Protein AF-A0A972B541-F1 (afdb_monomer_lite)

Sequence (109 aa):
MLKAYDLSFVPSFVCGFPWNDIDKLKSEIEFCEQAKADYISVNMGVRVYPHTRFTEKIFPELKEHRERFRGVLDNNESLLKPLYYIKDEDFLGQVCDLPKSHNVKVIGL

Radius of gyration: 16.08 Å; chains: 1; bounding box: 40×22×38 Å

Foldseek 3Di:
DCVVVVHAAEAEAEAFQLPDDLVVVVVVVVVCVVVVHQAYHYEFWAWAAPPDPSCVVCVVCCVVPVVQKDWDSPPCPNSPGTITGGNHVVVVVSLVPPDPPPRYDYDYD

Secondary structure (DSSP, 8-state):
-GGGGT-----EEEE--TT--HHHHHHHHHHHHHTT-S-EEEEESEEP-TT-HHHHHHGGGGGT-GGGEEE--TT-TT--S-EEE-S-HHHHHHHHTS---TTEEEE--

pLDDT: mean 89.32, std 6.03, range [60.31, 94.69]

Structure (mmCIF, N/CA/C/O backbone):
data_AF-A0A972B541-F1
#
_entry.id   AF-A0A972B541-F1
#
loop_
_atom_site.group_PDB
_atom_site.id
_atom_site.type_symbol
_atom_site.label_atom_id
_atom_site.label_alt_id
_atom_site.label_comp_id
_atom_site.label_asym_id
_atom_site.label_entity_id
_atom_site.label_seq_id
_atom_site.pdbx_PDB_ins_code
_atom_site.Cartn_x
_atom_site.Cartn_y
_atom_site.Cartn_z
_atom_site.occupancy
_atom_site.B_iso_or_equiv
_atom_site.auth_seq_id
_atom_site.auth_comp_id
_atom_site.auth_asym_id
_atom_site.auth_atom_id
_atom_site.pdbx_PDB_model_num
ATOM 1 N N . MET A 1 1 ? -22.635 0.522 15.032 1.00 60.31 1 MET A N 1
ATOM 2 C CA . MET A 1 1 ? -23.768 -0.016 14.245 1.00 60.31 1 MET A CA 1
ATOM 3 C C . MET A 1 1 ? -23.542 -1.482 13.874 1.00 60.31 1 MET A C 1
ATOM 5 O O . MET A 1 1 ? -24.383 -2.279 14.241 1.00 60.31 1 MET A O 1
ATOM 9 N N . LEU A 1 2 ? -22.405 -1.874 13.277 1.00 72.56 2 LEU A N 1
ATOM 10 C CA . LEU A 1 2 ? -22.104 -3.283 12.932 1.00 72.56 2 LEU A CA 1
ATOM 11 C C . LEU A 1 2 ? -22.058 -4.241 14.140 1.00 72.56 2 LEU A C 1
ATOM 13 O O . LEU A 1 2 ? -22.628 -5.323 14.080 1.00 72.56 2 LEU A O 1
ATOM 17 N N . LYS A 1 3 ? -21.505 -3.797 15.278 1.00 71.06 3 LYS A N 1
ATOM 18 C CA . LYS A 1 3 ? -21.478 -4.595 16.521 1.00 71.06 3 LYS A CA 1
ATOM 19 C C . LYS A 1 3 ? -22.857 -4.931 17.095 1.00 71.06 3 LYS A C 1
ATOM 21 O O . LYS A 1 3 ? -22.979 -5.897 17.831 1.00 71.06 3 LYS A O 1
ATOM 26 N N . ALA A 1 4 ? -23.894 -4.161 16.757 1.00 82.50 4 ALA A N 1
ATOM 27 C CA . ALA A 1 4 ? -25.261 -4.484 17.170 1.00 82.50 4 ALA A CA 1
ATOM 28 C C . ALA A 1 4 ? -25.829 -5.704 16.419 1.00 82.50 4 ALA A C 1
ATOM 30 O O . ALA A 1 4 ? -26.841 -6.253 16.838 1.00 82.50 4 ALA A O 1
ATOM 31 N N . TYR A 1 5 ? -25.173 -6.118 15.330 1.00 87.94 5 TYR A N 1
ATOM 32 C CA . TYR A 1 5 ? -25.546 -7.255 14.493 1.00 87.94 5 TYR A CA 1
ATOM 33 C C . TYR A 1 5 ? -24.566 -8.430 14.613 1.00 87.94 5 TYR A C 1
ATOM 35 O O . TYR A 1 5 ? -24.632 -9.336 13.792 1.00 87.94 5 TYR A O 1
ATOM 43 N N . ASP A 1 6 ? -23.652 -8.405 15.592 1.00 87.69 6 ASP A N 1
ATOM 44 C CA . ASP A 1 6 ? -22.598 -9.422 15.756 1.00 87.69 6 ASP A CA 1
ATOM 45 C C . ASP A 1 6 ? -21.740 -9.627 14.488 1.00 87.69 6 ASP A C 1
ATOM 47 O O . ASP A 1 6 ? -21.325 -10.728 14.137 1.00 87.69 6 ASP A O 1
ATOM 51 N N . LEU A 1 7 ? -21.494 -8.535 13.754 1.00 88.44 7 LEU A N 1
ATOM 52 C CA . LEU A 1 7 ? -20.650 -8.533 12.562 1.00 88.44 7 LEU A CA 1
ATOM 53 C C . LEU A 1 7 ? -19.294 -7.901 12.861 1.00 88.44 7 LEU A C 1
ATOM 55 O O . LEU A 1 7 ? -19.221 -6.817 13.452 1.00 88.44 7 LEU A O 1
ATOM 59 N N . SER A 1 8 ? -18.229 -8.547 12.382 1.00 90.00 8 SER A N 1
ATOM 60 C CA . SER A 1 8 ? -16.869 -8.014 12.458 1.00 90.00 8 SER A CA 1
ATOM 61 C C . SER A 1 8 ? -16.696 -6.788 11.564 1.00 90.00 8 SER A C 1
ATOM 63 O O . SER A 1 8 ? -17.159 -6.756 10.421 1.00 90.00 8 SER A O 1
ATOM 65 N N . PHE A 1 9 ? -15.975 -5.789 12.068 1.00 89.69 9 PHE A N 1
ATOM 66 C CA . PHE A 1 9 ? -15.581 -4.605 11.316 1.00 89.69 9 PHE A CA 1
ATOM 67 C C . PHE A 1 9 ? -14.063 -4.575 11.140 1.00 89.69 9 PHE A C 1
ATOM 69 O O . PHE A 1 9 ? -13.319 -4.399 12.107 1.00 89.69 9 PHE A O 1
ATOM 76 N N . VAL A 1 10 ? -13.627 -4.745 9.888 1.00 92.38 10 VAL A N 1
ATOM 77 C CA . VAL A 1 10 ? -12.214 -4.852 9.513 1.00 92.38 10 VAL A CA 1
ATOM 78 C C . VAL A 1 10 ? -11.868 -3.856 8.401 1.00 92.38 10 VAL A C 1
ATOM 80 O O . VAL A 1 10 ? -11.976 -4.188 7.218 1.00 92.38 10 VAL A O 1
ATOM 83 N N . PRO A 1 11 ? -11.495 -2.612 8.737 1.00 93.56 11 PRO A N 1
ATOM 84 C CA . PRO A 1 11 ? -10.947 -1.670 7.770 1.00 93.56 11 PRO A CA 1
ATOM 85 C C . PRO A 1 11 ? -9.599 -2.150 7.212 1.00 93.56 11 PRO A C 1
ATOM 87 O O . PRO A 1 11 ? -8.753 -2.696 7.925 1.00 93.56 11 PRO A O 1
ATOM 90 N N . SER A 1 12 ? -9.399 -1.913 5.915 1.00 93.88 12 SER A N 1
ATOM 91 C CA . SER A 1 12 ? -8.172 -2.252 5.197 1.00 93.88 12 SER A CA 1
ATOM 92 C C . SER A 1 12 ? -7.689 -1.055 4.391 1.00 93.88 12 SER A C 1
ATOM 94 O O . SER A 1 12 ? -8.376 -0.584 3.485 1.00 93.88 12 SER A O 1
ATOM 96 N N . PHE A 1 13 ? -6.481 -0.603 4.696 1.00 93.75 13 PHE A N 1
ATOM 97 C CA . PHE A 1 13 ? -5.791 0.478 4.014 1.00 93.75 13 PHE A CA 1
ATOM 98 C C . PHE A 1 13 ? -4.773 -0.098 3.035 1.00 93.75 13 PHE A C 1
ATOM 100 O O . PHE A 1 13 ? -4.115 -1.101 3.319 1.00 93.75 13 PHE A O 1
ATOM 107 N N . VAL A 1 14 ? -4.653 0.533 1.870 1.00 92.00 14 VAL A N 1
ATOM 108 C CA . VAL A 1 14 ? -3.597 0.255 0.892 1.00 92.00 14 VAL A CA 1
ATOM 109 C C . VAL A 1 14 ? -2.784 1.530 0.740 1.00 92.00 14 VAL A C 1
ATOM 111 O O . VAL A 1 14 ? -3.325 2.586 0.403 1.00 92.00 14 VAL A O 1
ATOM 114 N N . CYS A 1 15 ? -1.493 1.429 1.021 1.00 90.88 15 CYS A N 1
ATOM 115 C CA . CYS A 1 15 ? -0.586 2.554 1.168 1.00 90.8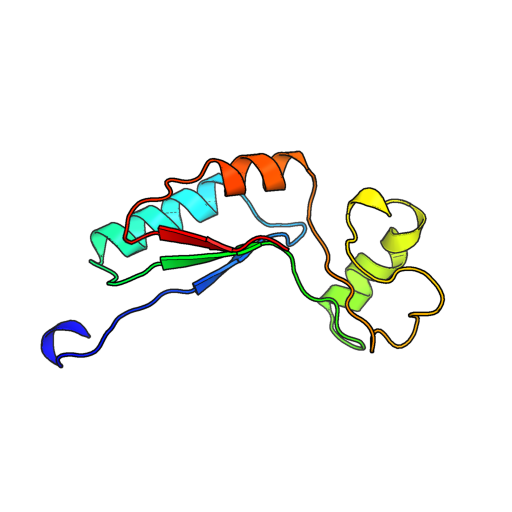8 15 CYS A CA 1
ATOM 116 C C . CYS A 1 15 ? 0.621 2.393 0.240 1.00 90.88 15 CYS A C 1
ATOM 118 O O . CYS A 1 15 ? 1.033 1.285 -0.095 1.00 90.88 15 CYS A O 1
ATOM 120 N N . GLY A 1 16 ? 1.211 3.516 -0.156 1.00 86.19 16 GLY A N 1
ATOM 121 C CA . GLY A 1 16 ? 2.345 3.565 -1.077 1.00 86.19 16 GLY A CA 1
ATOM 122 C C . GLY A 1 16 ? 2.034 4.280 -2.389 1.00 86.19 16 GLY A C 1
ATOM 123 O O . GLY A 1 16 ? 2.905 4.349 -3.243 1.00 86.19 16 GLY A O 1
ATOM 124 N N . PHE A 1 17 ? 0.835 4.845 -2.557 1.00 89.50 17 PHE A N 1
ATOM 125 C CA . PHE A 1 17 ? 0.529 5.768 -3.646 1.00 89.50 17 PHE A CA 1
ATOM 126 C C . PHE A 1 17 ? 1.358 7.063 -3.528 1.00 89.50 17 PHE A C 1
ATOM 128 O O . PHE A 1 17 ? 1.641 7.500 -2.410 1.00 89.50 17 PHE A O 1
ATOM 135 N N . PRO A 1 18 ? 1.664 7.745 -4.652 1.00 87.62 18 PRO A N 1
ATOM 136 C CA . PRO A 1 18 ? 2.401 9.013 -4.662 1.00 87.62 18 PRO A CA 1
ATOM 137 C C . PRO A 1 18 ? 1.828 10.078 -3.716 1.00 87.62 18 PRO A C 1
ATOM 139 O O . PRO A 1 18 ? 2.564 10.840 -3.100 1.00 87.62 18 PRO A O 1
ATOM 142 N N . TRP A 1 19 ? 0.501 10.112 -3.583 1.00 87.88 19 TRP A N 1
ATOM 143 C CA . TRP A 1 19 ? -0.237 11.085 -2.776 1.00 87.88 19 TRP A CA 1
ATOM 144 C C . TRP A 1 19 ? -0.576 10.592 -1.365 1.00 87.88 19 TRP A C 1
ATOM 146 O O . TRP A 1 19 ? -1.342 11.256 -0.667 1.00 87.88 19 TRP A O 1
ATOM 156 N N . ASN A 1 20 ? -0.087 9.422 -0.940 1.00 91.62 20 ASN A N 1
ATOM 157 C CA . ASN A 1 20 ? -0.304 9.009 0.440 1.00 91.62 20 ASN A CA 1
ATOM 158 C C . ASN A 1 20 ? 0.451 9.925 1.406 1.00 91.62 20 ASN A C 1
ATOM 160 O O . ASN A 1 20 ? 1.594 10.323 1.165 1.00 91.62 20 ASN A O 1
ATOM 164 N N . ASP A 1 21 ? -0.221 10.210 2.512 1.00 93.31 21 ASP A N 1
ATOM 165 C CA . ASP A 1 21 ? 0.237 11.038 3.614 1.00 93.31 21 ASP A CA 1
ATOM 166 C C . ASP A 1 21 ? 0.151 10.197 4.890 1.00 93.31 21 ASP A C 1
ATOM 168 O O . ASP A 1 21 ? -0.878 9.563 5.158 1.00 93.31 21 ASP A O 1
ATOM 172 N N . ILE A 1 22 ? 1.252 10.151 5.638 1.00 93.56 22 ILE A N 1
ATOM 173 C CA . ILE A 1 22 ? 1.344 9.372 6.866 1.00 93.56 22 ILE A CA 1
ATOM 174 C C . ILE A 1 22 ? 0.418 9.915 7.953 1.00 93.56 22 ILE A C 1
ATOM 176 O O . ILE A 1 22 ? -0.171 9.133 8.696 1.00 93.56 22 ILE A O 1
ATOM 180 N N . ASP A 1 23 ? 0.253 11.233 8.049 1.00 94.38 23 ASP A N 1
ATOM 181 C CA . ASP A 1 23 ? -0.521 11.845 9.127 1.00 94.38 23 ASP A CA 1
ATOM 182 C C . ASP A 1 23 ? -2.007 11.592 8.902 1.00 94.38 23 ASP A C 1
ATOM 184 O O . ASP A 1 23 ? -2.746 11.261 9.834 1.00 94.38 23 ASP A O 1
ATOM 188 N N . LYS A 1 24 ? -2.421 11.592 7.630 1.00 94.44 24 LYS A N 1
ATOM 189 C CA . LYS A 1 24 ? -3.752 11.130 7.247 1.00 94.44 24 LYS A CA 1
ATOM 190 C C . LYS A 1 24 ? -3.965 9.663 7.622 1.00 94.44 24 LYS A C 1
ATOM 192 O O . LYS A 1 24 ? -4.968 9.361 8.262 1.00 94.44 24 LYS A O 1
ATOM 197 N N . LEU A 1 25 ? -3.028 8.770 7.294 1.00 94.00 25 LEU A N 1
ATOM 198 C CA . LEU A 1 25 ? -3.133 7.351 7.655 1.00 94.00 25 LEU A CA 1
ATOM 199 C C . LEU A 1 25 ? -3.230 7.148 9.177 1.00 94.00 25 LEU A C 1
ATOM 201 O O . LEU A 1 25 ? -4.071 6.380 9.635 1.00 94.00 25 LEU A O 1
ATOM 205 N N . LYS A 1 26 ? -2.424 7.866 9.969 1.00 93.81 26 LYS A N 1
ATOM 206 C CA . LYS A 1 26 ? -2.501 7.833 11.440 1.00 93.81 26 LYS A CA 1
ATOM 207 C C . LYS A 1 26 ? -3.880 8.261 11.940 1.00 93.81 26 LYS A C 1
ATOM 209 O O . LYS A 1 26 ? -4.458 7.562 12.765 1.00 93.81 26 LYS A O 1
ATOM 214 N N . SER A 1 27 ? -4.431 9.353 11.401 1.00 94.69 27 SER A N 1
ATOM 215 C CA . SER A 1 27 ? -5.775 9.819 11.776 1.00 94.69 27 SER A CA 1
ATOM 216 C C . SER A 1 27 ? -6.880 8.823 11.396 1.00 94.69 27 SER A C 1
ATOM 218 O O . SER A 1 27 ? -7.839 8.639 12.144 1.00 94.69 27 SER A O 1
ATOM 220 N N . GLU A 1 28 ? -6.737 8.128 10.262 1.00 94.12 28 GLU A N 1
ATOM 221 C CA . GLU A 1 28 ? -7.677 7.093 9.825 1.00 94.12 28 GLU A CA 1
ATOM 222 C C . GLU A 1 28 ? -7.600 5.846 10.722 1.00 94.12 28 GLU A C 1
ATOM 224 O O . GLU A 1 28 ? -8.638 5.269 11.059 1.00 94.12 28 GLU A O 1
ATOM 229 N N . ILE A 1 29 ? -6.397 5.457 11.158 1.00 93.56 29 ILE A N 1
ATOM 230 C CA . ILE A 1 29 ? -6.192 4.377 12.136 1.00 93.56 29 ILE A CA 1
ATOM 231 C C . ILE A 1 29 ? -6.830 4.749 13.475 1.00 93.56 29 ILE A C 1
ATOM 233 O O . ILE A 1 29 ? -7.619 3.964 13.999 1.00 93.56 29 ILE A O 1
ATOM 237 N N . GLU A 1 30 ? -6.561 5.951 13.990 1.00 93.38 30 GLU A N 1
ATOM 238 C CA . GLU A 1 30 ? -7.134 6.428 15.253 1.00 93.38 30 GLU A CA 1
ATOM 239 C C . GLU A 1 30 ? -8.670 6.419 15.204 1.00 93.38 30 GLU A C 1
ATOM 241 O O . GLU A 1 30 ? -9.331 5.918 16.116 1.00 93.38 30 GLU A O 1
ATOM 246 N N . PHE A 1 31 ? -9.256 6.889 14.099 1.00 93.19 31 PHE A N 1
ATOM 247 C CA . PHE A 1 31 ? -10.699 6.818 13.882 1.00 93.19 31 PHE A CA 1
ATOM 248 C C . PHE A 1 31 ? -11.223 5.373 13.935 1.00 93.19 31 PHE A C 1
ATOM 250 O O . PHE A 1 31 ? -12.255 5.103 14.556 1.00 93.19 31 PHE A O 1
ATOM 257 N N . CYS A 1 32 ? -10.517 4.426 13.313 1.00 92.88 32 CYS A N 1
ATOM 258 C CA . CYS A 1 32 ? -10.900 3.013 13.326 1.00 92.88 32 CYS A CA 1
ATOM 259 C C . CYS A 1 32 ? -10.809 2.397 14.731 1.00 92.88 32 CYS A C 1
ATOM 261 O O . CYS A 1 32 ? -11.685 1.618 15.119 1.00 92.88 32 CYS A O 1
ATOM 263 N N . GLU A 1 33 ? -9.795 2.768 15.513 1.00 90.62 33 GLU A N 1
ATOM 264 C CA . GLU A 1 33 ? -9.655 2.352 16.911 1.00 90.62 33 GLU A CA 1
ATOM 265 C C . GLU A 1 33 ? -10.797 2.906 17.776 1.00 90.62 33 GLU A C 1
ATOM 267 O O . GLU A 1 33 ? -11.433 2.152 18.518 1.00 90.62 33 GLU A O 1
ATOM 272 N N . GLN A 1 34 ? -11.142 4.190 17.621 1.00 90.81 34 GLN A N 1
ATOM 273 C CA . GLN A 1 34 ? -12.285 4.817 18.300 1.00 90.81 34 GLN A CA 1
ATOM 274 C C . GLN A 1 34 ? -13.619 4.161 17.907 1.00 90.81 34 GLN A C 1
ATOM 276 O O . GLN A 1 34 ? -14.494 3.949 18.752 1.00 90.81 34 GLN A O 1
ATOM 281 N N . ALA A 1 35 ? -13.758 3.764 16.638 1.00 89.94 35 ALA A N 1
ATOM 282 C CA . ALA A 1 35 ? -14.897 2.999 16.134 1.00 89.94 35 ALA A CA 1
ATOM 283 C C . ALA A 1 35 ? -14.927 1.540 16.632 1.00 89.94 35 ALA A C 1
ATOM 285 O O . ALA A 1 35 ? -15.881 0.809 16.342 1.00 89.94 35 ALA A O 1
ATOM 286 N N . LYS A 1 36 ? -13.921 1.122 17.412 1.00 89.56 36 LYS A N 1
ATOM 287 C CA . LYS A 1 36 ? -13.739 -0.235 17.934 1.00 89.56 36 LYS A CA 1
ATOM 288 C C . LYS A 1 36 ? -13.671 -1.276 16.818 1.00 89.56 36 LYS A C 1
ATOM 290 O O . LYS A 1 36 ? -14.303 -2.326 16.949 1.00 89.56 36 LYS A O 1
ATOM 295 N N . ALA A 1 37 ? -12.947 -0.978 15.737 1.00 91.56 37 ALA A N 1
ATOM 296 C CA . ALA A 1 37 ? -12.593 -1.974 14.731 1.00 91.56 37 ALA A CA 1
ATOM 297 C C . ALA A 1 37 ? -11.970 -3.202 15.403 1.00 91.56 37 ALA A C 1
ATOM 299 O O . ALA A 1 37 ? -11.183 -3.076 16.343 1.00 91.56 37 ALA A O 1
ATOM 300 N N . ASP A 1 38 ? -12.351 -4.387 14.938 1.00 91.31 38 ASP A N 1
ATOM 301 C CA . ASP A 1 38 ? -11.844 -5.638 15.507 1.00 91.31 38 ASP A CA 1
ATOM 302 C C . ASP A 1 38 ? -10.417 -5.907 15.020 1.00 91.31 38 ASP A C 1
ATOM 304 O O . ASP A 1 38 ? -9.611 -6.517 15.717 1.00 91.31 38 ASP A O 1
ATOM 308 N N . TYR A 1 39 ? -10.100 -5.413 13.822 1.00 92.12 39 TYR A N 1
ATOM 309 C CA . TYR A 1 39 ? -8.788 -5.515 13.211 1.00 92.12 39 TYR A CA 1
ATOM 310 C C . TYR A 1 39 ? -8.618 -4.448 12.122 1.00 92.12 39 TYR A C 1
ATOM 312 O O . TYR A 1 39 ? -9.561 -4.137 11.405 1.00 92.12 39 TYR A O 1
ATOM 320 N N . ILE A 1 40 ? -7.417 -3.901 11.981 1.00 94.31 40 ILE A N 1
ATOM 321 C CA . ILE A 1 40 ? -7.043 -2.860 11.028 1.00 94.31 40 ILE A CA 1
ATOM 322 C C . ILE A 1 40 ? -5.870 -3.403 10.212 1.00 94.31 40 ILE A C 1
ATOM 324 O O . ILE A 1 40 ? -4.794 -3.695 10.746 1.00 94.31 40 ILE A O 1
ATOM 328 N N . SER A 1 41 ? -6.083 -3.552 8.907 1.00 94.06 41 SER A N 1
ATOM 329 C CA . SER A 1 41 ? -5.046 -3.980 7.970 1.00 94.06 41 SER A CA 1
ATOM 330 C C . SER A 1 41 ? -4.431 -2.767 7.283 1.00 94.06 41 SER A C 1
ATOM 332 O O . SER A 1 41 ? -5.150 -1.930 6.743 1.00 94.06 41 SER A O 1
ATOM 334 N N . VAL A 1 42 ? -3.103 -2.681 7.277 1.00 93.56 42 VAL A N 1
ATOM 335 C CA . VAL A 1 42 ? -2.350 -1.689 6.502 1.00 93.56 42 VAL A CA 1
ATOM 336 C C . VAL A 1 42 ? -1.465 -2.445 5.521 1.00 93.56 42 VAL A C 1
ATOM 338 O O . VAL A 1 42 ? -0.503 -3.101 5.914 1.00 93.56 42 VAL A O 1
ATOM 341 N N . ASN A 1 43 ? -1.811 -2.384 4.241 1.00 90.81 43 ASN A N 1
ATOM 342 C CA . ASN A 1 43 ? -1.104 -3.065 3.163 1.00 90.81 43 ASN A CA 1
ATOM 343 C C . ASN A 1 43 ? -0.146 -2.084 2.509 1.00 90.81 43 ASN A C 1
ATOM 345 O O . ASN A 1 43 ? -0.561 -1.035 2.011 1.00 90.81 43 ASN A O 1
ATOM 349 N N . MET A 1 44 ? 1.131 -2.430 2.514 1.00 89.00 44 MET A N 1
ATOM 350 C CA . MET A 1 44 ? 2.180 -1.602 1.955 1.00 89.00 44 MET A CA 1
ATOM 351 C C . MET A 1 44 ? 2.485 -2.029 0.523 1.00 89.00 44 MET A C 1
ATOM 353 O O . MET A 1 44 ? 2.633 -3.214 0.238 1.00 89.00 44 MET A O 1
ATOM 357 N N . GLY A 1 45 ? 2.612 -1.048 -0.364 1.00 90.31 45 GLY A N 1
ATOM 358 C CA . GLY A 1 45 ? 2.91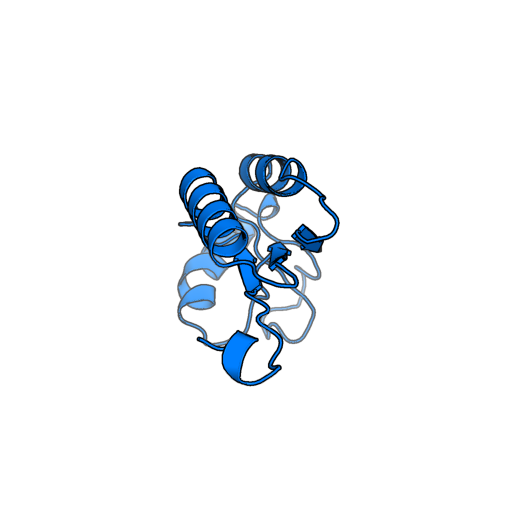3 -1.273 -1.766 1.00 90.31 45 GLY A CA 1
ATOM 359 C C . GLY A 1 45 ? 1.669 -1.502 -2.613 1.00 90.31 45 GLY A C 1
ATOM 360 O O . GLY A 1 45 ? 0.781 -2.292 -2.296 1.00 90.31 45 GLY A O 1
ATOM 361 N N . VAL A 1 46 ? 1.618 -0.812 -3.746 1.00 92.12 46 VAL A N 1
ATOM 362 C CA . VAL A 1 46 ? 0.494 -0.891 -4.675 1.00 92.12 46 VAL A CA 1
ATOM 363 C C . VAL A 1 46 ? 0.874 -1.800 -5.823 1.00 92.12 46 VAL A C 1
ATOM 365 O O . VAL A 1 46 ? 1.812 -1.513 -6.566 1.00 92.12 46 VAL A O 1
ATOM 368 N N . ARG A 1 47 ? 0.132 -2.892 -6.006 1.00 92.75 47 ARG A N 1
ATOM 369 C CA . ARG A 1 47 ? 0.337 -3.753 -7.169 1.00 92.75 47 ARG A CA 1
ATOM 370 C C . ARG A 1 47 ? 0.038 -2.975 -8.453 1.00 92.75 47 ARG A C 1
ATOM 372 O O . ARG A 1 47 ? -1.051 -2.428 -8.619 1.00 92.75 47 ARG A O 1
ATOM 379 N N . VAL A 1 48 ? 1.003 -2.963 -9.364 1.00 93.12 48 VAL A N 1
ATOM 380 C CA . VAL A 1 48 ? 0.880 -2.339 -10.679 1.00 93.12 48 VAL A CA 1
ATOM 381 C C . VAL A 1 48 ? 0.160 -3.317 -11.609 1.00 93.12 48 VAL A C 1
ATOM 383 O O . VAL A 1 48 ? 0.556 -4.482 -11.731 1.00 93.12 48 VAL A O 1
ATOM 386 N N . TYR A 1 49 ? -0.918 -2.842 -12.233 1.00 93.44 49 TYR A N 1
ATOM 387 C CA . TYR A 1 49 ? -1.762 -3.604 -13.154 1.00 93.44 49 TYR A CA 1
ATOM 388 C C . TYR A 1 49 ? -1.890 -2.864 -14.487 1.00 93.44 49 TYR A C 1
ATOM 390 O O . TYR A 1 49 ? -2.071 -1.640 -14.485 1.00 93.44 49 TYR A O 1
ATOM 398 N N . PRO A 1 50 ? -1.861 -3.582 -15.621 1.00 91.94 50 PRO A N 1
ATOM 399 C CA . PRO A 1 50 ? -1.937 -2.951 -16.930 1.00 91.94 50 PRO A CA 1
ATOM 400 C C . PRO A 1 50 ? -3.260 -2.194 -17.103 1.00 91.94 50 PRO A C 1
ATOM 402 O O . PRO A 1 50 ? -4.283 -2.563 -16.528 1.00 91.94 50 PRO A O 1
ATOM 405 N N . HIS A 1 51 ? -3.226 -1.122 -17.898 1.00 91.25 51 HIS A N 1
ATOM 406 C CA . HIS A 1 51 ? -4.402 -0.320 -18.277 1.00 91.25 51 HIS A CA 1
ATOM 407 C C . HIS A 1 51 ? -5.181 0.299 -17.106 1.00 91.25 51 HIS A C 1
ATOM 409 O O . HIS A 1 51 ? -6.379 0.563 -17.200 1.00 91.25 51 HIS A O 1
ATOM 415 N N . THR A 1 52 ? -4.504 0.553 -15.987 1.00 92.69 52 THR A N 1
ATOM 416 C CA . THR A 1 52 ? -5.069 1.348 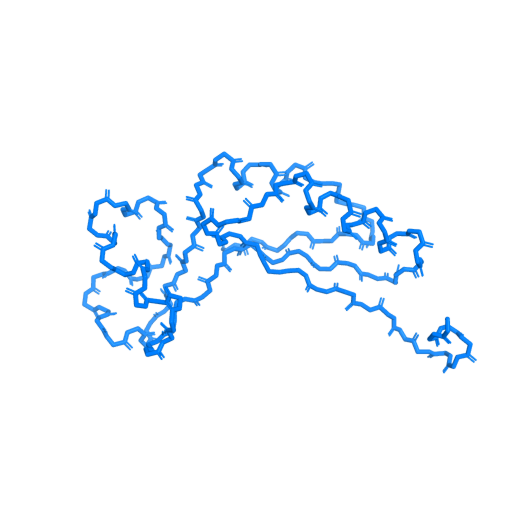-14.894 1.00 92.69 52 THR A CA 1
ATOM 417 C C . THR A 1 52 ? -4.579 2.786 -14.989 1.00 92.69 52 THR A C 1
ATOM 419 O O . THR A 1 52 ? -3.401 3.027 -15.247 1.00 92.69 52 THR A O 1
ATOM 422 N N . ARG A 1 53 ? -5.449 3.755 -14.670 1.00 92.50 53 ARG A N 1
ATOM 423 C CA . ARG A 1 53 ? -5.069 5.182 -14.591 1.00 92.50 53 ARG A CA 1
ATOM 424 C C . ARG A 1 53 ? -3.888 5.435 -13.657 1.00 92.50 53 ARG A C 1
ATOM 426 O O . ARG A 1 53 ? -3.152 6.397 -13.832 1.00 92.50 53 ARG A O 1
ATOM 433 N N . PHE A 1 54 ? -3.750 4.609 -12.622 1.00 90.56 54 PHE A N 1
ATOM 434 C CA . PHE A 1 54 ? -2.605 4.659 -11.726 1.00 90.56 54 PHE A CA 1
ATOM 435 C C . PHE A 1 54 ? -1.322 4.283 -12.467 1.00 90.56 54 PHE A C 1
ATOM 437 O O . PHE A 1 54 ? -0.388 5.075 -12.503 1.00 90.56 54 PHE A O 1
ATOM 444 N N . THR A 1 55 ? -1.318 3.123 -13.125 1.00 92.44 55 THR A N 1
ATOM 445 C CA . THR A 1 55 ? -0.166 2.621 -13.884 1.00 92.44 55 THR A CA 1
ATOM 446 C C . THR A 1 55 ? 0.224 3.553 -15.020 1.00 92.44 55 THR A C 1
ATOM 448 O O . THR A 1 55 ? 1.401 3.842 -15.172 1.00 92.44 55 THR A O 1
ATOM 451 N N . GLU A 1 56 ? -0.738 4.100 -15.762 1.00 91.62 56 GLU A N 1
ATOM 452 C CA . GLU A 1 56 ? -0.464 5.085 -16.819 1.00 91.62 56 GLU A CA 1
ATOM 453 C C . GLU A 1 56 ? 0.320 6.302 -16.309 1.00 91.62 56 GLU A C 1
ATOM 455 O O . GLU A 1 56 ? 1.133 6.857 -17.043 1.00 91.62 56 GLU A O 1
ATOM 460 N N . LYS A 1 57 ? 0.103 6.698 -15.048 1.00 90.62 57 LYS A N 1
ATOM 461 C CA . LYS A 1 57 ? 0.805 7.824 -14.425 1.00 90.62 57 LYS A CA 1
ATOM 462 C C . LYS A 1 57 ? 2.192 7.452 -13.918 1.00 90.62 57 LYS A C 1
ATOM 464 O O . LYS A 1 57 ? 3.120 8.212 -14.146 1.00 90.62 57 LYS A O 1
ATOM 469 N N . ILE A 1 58 ? 2.329 6.312 -13.239 1.00 91.12 58 ILE A N 1
ATOM 470 C CA . ILE A 1 58 ? 3.591 5.950 -12.572 1.00 91.12 58 ILE A CA 1
ATOM 471 C C . ILE A 1 58 ? 4.566 5.195 -13.481 1.00 91.12 58 ILE A C 1
ATOM 473 O O . ILE A 1 58 ? 5.768 5.246 -13.269 1.00 91.12 58 ILE A O 1
ATOM 477 N N . PHE A 1 59 ? 4.089 4.467 -14.492 1.00 86.81 59 PHE A N 1
ATOM 478 C CA . PHE A 1 59 ? 4.950 3.606 -15.305 1.00 86.81 59 PHE A CA 1
ATOM 479 C C . PHE A 1 59 ? 6.005 4.371 -16.127 1.00 86.81 59 PHE A C 1
ATOM 481 O O . PHE A 1 59 ? 7.117 3.859 -16.253 1.00 86.81 59 PHE A O 1
ATOM 488 N N . PRO A 1 60 ? 5.744 5.596 -16.634 1.00 88.25 60 PRO A N 1
ATOM 489 C CA . PRO A 1 60 ? 6.789 6.431 -17.230 1.00 88.25 60 PRO A CA 1
ATOM 490 C C . PRO A 1 60 ? 7.962 6.723 -16.280 1.00 88.25 60 PRO A C 1
ATOM 492 O O . PRO A 1 60 ? 9.101 6.801 -16.732 1.00 88.25 60 PRO A O 1
ATOM 495 N N . GLU A 1 61 ? 7.703 6.807 -14.971 1.00 84.69 61 GLU A N 1
ATOM 496 C CA . GLU A 1 61 ? 8.722 7.050 -13.942 1.00 84.69 61 GLU A CA 1
ATOM 497 C C . GLU A 1 61 ? 9.605 5.822 -13.677 1.00 84.69 61 GLU A C 1
ATOM 499 O O . GLU A 1 61 ? 10.658 5.953 -13.064 1.00 84.69 61 GLU A O 1
ATOM 504 N N . LEU A 1 62 ? 9.226 4.626 -14.149 1.00 86.50 62 LEU A N 1
ATOM 505 C CA . LEU A 1 62 ? 9.899 3.362 -13.822 1.00 86.50 62 LEU A CA 1
ATOM 506 C C . LEU A 1 62 ? 11.410 3.390 -14.068 1.00 86.50 62 LEU A C 1
ATOM 508 O O . LEU A 1 62 ? 12.165 2.800 -13.303 1.00 86.50 62 LEU A O 1
ATOM 512 N N . LYS A 1 63 ? 11.856 4.036 -15.150 1.00 85.19 63 LYS A N 1
ATOM 513 C CA . LYS A 1 63 ? 13.282 4.095 -15.502 1.00 85.19 63 LYS A CA 1
ATOM 514 C C . LYS A 1 63 ? 14.071 5.030 -14.592 1.00 85.19 63 LYS A C 1
ATOM 516 O O . LYS A 1 63 ? 15.217 4.721 -14.282 1.00 85.19 63 LYS A O 1
ATOM 521 N N . GLU A 1 64 ? 13.468 6.150 -14.214 1.00 89.75 64 GLU A N 1
ATOM 522 C CA . GLU A 1 64 ? 14.110 7.214 -13.436 1.00 89.75 64 GLU A CA 1
ATOM 523 C C . GLU A 1 64 ? 14.060 6.917 -11.939 1.00 89.75 64 GLU A C 1
ATOM 525 O O . GLU A 1 64 ? 15.029 7.164 -11.230 1.00 89.75 64 GLU A O 1
ATOM 530 N N . HIS A 1 65 ? 12.961 6.311 -11.494 1.00 90.56 65 HIS A N 1
ATOM 531 C CA . HIS A 1 65 ? 12.660 6.022 -10.102 1.00 90.56 65 HIS A CA 1
ATOM 532 C C . HIS A 1 65 ? 12.558 4.517 -9.842 1.00 90.56 65 HIS A C 1
ATOM 534 O O . HIS A 1 65 ? 11.598 4.049 -9.230 1.00 90.56 65 HIS A O 1
ATOM 540 N N . ARG A 1 66 ? 13.528 3.718 -10.317 1.00 91.06 66 ARG A N 1
ATOM 541 C CA . ARG A 1 66 ? 13.523 2.247 -10.123 1.00 91.06 66 ARG A CA 1
ATOM 542 C C . ARG A 1 66 ? 13.427 1.861 -8.645 1.00 91.06 66 ARG A C 1
ATOM 544 O O . ARG A 1 66 ? 12.829 0.837 -8.323 1.00 91.06 66 ARG A O 1
ATOM 551 N N . GLU A 1 67 ? 13.965 2.682 -7.747 1.00 91.31 67 GLU A N 1
ATOM 552 C CA . GLU A 1 67 ? 13.886 2.526 -6.294 1.00 91.31 67 GLU A CA 1
ATOM 553 C C . GLU A 1 67 ? 12.456 2.568 -5.749 1.00 91.31 67 GLU A C 1
ATOM 555 O O . GLU A 1 67 ? 12.221 2.035 -4.668 1.00 91.31 67 GLU A O 1
ATOM 560 N N . ARG A 1 68 ? 11.491 3.119 -6.492 1.00 92.62 68 ARG A N 1
ATOM 561 C CA . ARG A 1 68 ? 10.064 3.105 -6.139 1.00 92.62 68 ARG A CA 1
ATOM 562 C C . ARG A 1 68 ? 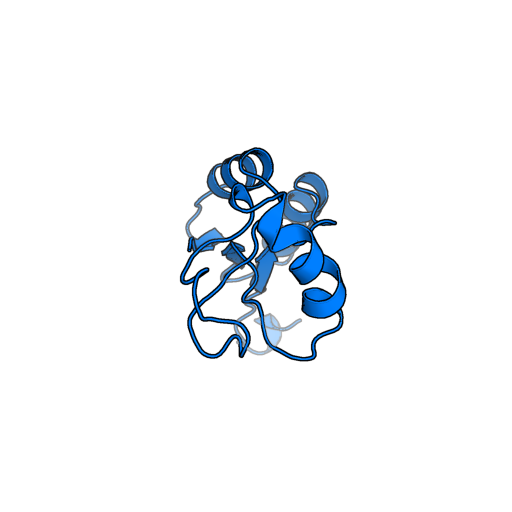9.349 1.826 -6.546 1.00 92.62 68 ARG A C 1
ATOM 564 O O . ARG A 1 68 ? 8.180 1.648 -6.225 1.00 92.62 68 ARG A O 1
ATOM 571 N N . PHE A 1 69 ? 10.020 0.918 -7.246 1.00 92.88 69 PHE A N 1
ATOM 572 C CA . PHE A 1 69 ? 9.402 -0.298 -7.753 1.00 92.88 69 PHE A CA 1
ATOM 573 C C . PHE A 1 69 ? 10.039 -1.550 -7.141 1.00 92.88 69 PHE A C 1
ATOM 575 O O . PHE A 1 69 ? 11.255 -1.653 -6.981 1.00 92.88 69 PHE A O 1
ATOM 582 N N . ARG A 1 70 ? 9.211 -2.528 -6.769 1.00 92.00 70 ARG A N 1
ATOM 583 C CA . ARG A 1 70 ? 9.625 -3.808 -6.169 1.00 92.00 70 ARG A CA 1
ATOM 584 C C . ARG A 1 70 ? 9.043 -4.967 -6.973 1.00 92.00 70 ARG A C 1
ATOM 586 O O . ARG A 1 70 ? 7.879 -4.923 -7.361 1.00 92.00 70 ARG A O 1
ATOM 593 N N . GLY A 1 71 ? 9.835 -6.009 -7.214 1.00 93.31 71 GLY A N 1
ATOM 594 C CA . GLY A 1 71 ? 9.437 -7.172 -8.014 1.00 93.31 71 GLY A CA 1
ATOM 595 C C . GLY A 1 71 ? 10.175 -7.261 -9.353 1.00 93.31 71 GLY A C 1
ATOM 596 O O . GLY A 1 71 ? 11.348 -6.911 -9.446 1.00 93.31 71 GLY A O 1
ATOM 597 N N . VAL A 1 72 ? 9.506 -7.770 -10.388 1.00 93.44 72 VAL A N 1
ATOM 598 C CA . VAL A 1 72 ? 10.101 -8.044 -11.703 1.00 93.44 72 VAL A CA 1
ATOM 599 C C . VAL A 1 72 ? 10.023 -6.807 -12.596 1.00 93.44 72 VAL A C 1
ATOM 601 O O . VAL A 1 72 ? 8.958 -6.473 -13.114 1.00 93.44 72 VAL A O 1
ATOM 604 N N . LEU A 1 73 ? 11.167 -6.145 -12.778 1.00 91.06 73 LEU A N 1
ATOM 605 C CA . LEU A 1 73 ? 11.301 -4.928 -13.586 1.00 91.06 73 LEU A CA 1
ATOM 606 C C . LEU A 1 73 ? 11.566 -5.230 -15.064 1.00 91.06 73 LEU A C 1
ATOM 608 O O . LEU A 1 73 ? 11.000 -4.585 -15.941 1.00 91.06 73 LEU A O 1
ATOM 612 N N . ASP A 1 74 ? 12.431 -6.204 -15.336 1.00 90.44 74 ASP A N 1
ATOM 613 C CA . ASP A 1 74 ? 12.926 -6.458 -16.686 1.00 90.44 74 ASP A CA 1
ATOM 614 C C . ASP A 1 74 ? 12.014 -7.436 -17.440 1.00 90.44 74 ASP A C 1
ATOM 616 O O . ASP A 1 74 ? 11.585 -8.460 -16.893 1.00 90.44 74 ASP A O 1
ATOM 620 N N . ASN A 1 75 ? 11.740 -7.133 -18.714 1.00 90.19 75 ASN A N 1
ATOM 621 C CA . ASN A 1 75 ? 10.853 -7.914 -19.586 1.00 90.19 75 ASN A CA 1
ATOM 622 C C . ASN A 1 75 ? 9.473 -8.172 -18.938 1.00 90.19 75 ASN A C 1
ATOM 624 O O . ASN A 1 75 ? 8.994 -9.315 -18.872 1.00 90.19 75 ASN A O 1
ATOM 628 N N . ASN A 1 76 ? 8.883 -7.118 -18.361 1.00 92.00 76 ASN A N 1
ATOM 629 C CA . ASN A 1 76 ? 7.577 -7.144 -17.693 1.00 92.00 76 ASN A CA 1
ATOM 630 C C . ASN A 1 76 ? 6.642 -6.029 -18.194 1.00 92.00 76 ASN A C 1
ATOM 632 O O . ASN A 1 76 ? 5.842 -5.477 -17.441 1.00 92.00 76 ASN A O 1
ATOM 636 N N . GLU A 1 77 ? 6.720 -5.703 -19.481 1.00 88.31 77 GLU A N 1
ATOM 637 C CA . GLU A 1 77 ? 5.913 -4.666 -20.139 1.00 88.31 77 GLU A CA 1
ATOM 638 C C . GLU A 1 77 ? 4.411 -4.984 -20.092 1.00 88.31 77 GLU A C 1
ATOM 640 O O . GLU A 1 77 ? 3.575 -4.085 -20.090 1.00 88.31 77 GLU A O 1
ATOM 645 N N . SER A 1 78 ? 4.064 -6.273 -20.016 1.00 89.50 78 SER A N 1
ATOM 646 C CA . SER A 1 78 ? 2.685 -6.754 -19.873 1.00 89.50 78 SER A CA 1
ATOM 647 C C . SER A 1 78 ? 2.166 -6.733 -18.432 1.00 89.50 78 SER A C 1
ATOM 649 O O . SER A 1 78 ? 0.979 -6.972 -18.216 1.00 89.50 78 SER A O 1
ATOM 651 N N . LEU A 1 79 ? 3.034 -6.474 -17.443 1.00 91.38 79 LEU A N 1
ATOM 652 C CA . LEU A 1 79 ? 2.711 -6.432 -16.009 1.00 91.38 79 LEU A CA 1
ATOM 653 C C . LEU A 1 79 ? 2.072 -7.719 -15.447 1.00 91.38 79 LEU A C 1
ATOM 655 O O . LEU A 1 79 ? 1.486 -7.720 -14.358 1.00 91.38 79 LEU A O 1
ATOM 659 N N . LEU A 1 80 ? 2.219 -8.839 -16.163 1.00 90.50 80 LEU A N 1
ATOM 660 C CA . LEU A 1 80 ? 1.745 -10.153 -15.724 1.00 90.50 80 LEU A CA 1
ATOM 661 C C . LEU A 1 80 ? 2.543 -10.659 -14.516 1.00 90.50 80 LEU A C 1
ATOM 663 O O . LEU A 1 80 ? 1.987 -11.310 -13.629 1.00 90.50 80 LEU A O 1
ATOM 667 N N . LYS A 1 81 ? 3.839 -10.330 -14.439 1.00 94.25 81 LYS A N 1
ATOM 668 C CA . LYS A 1 81 ? 4.680 -10.690 -13.291 1.00 94.25 81 LYS A CA 1
ATOM 669 C C . LYS A 1 81 ? 4.572 -9.639 -12.184 1.00 94.25 81 LYS A C 1
ATOM 671 O O . LYS A 1 81 ? 4.343 -8.465 -12.485 1.00 94.25 81 LYS A O 1
ATOM 676 N N . PRO A 1 82 ? 4.757 -10.028 -10.909 1.00 93.56 82 PRO A N 1
ATOM 677 C CA . PRO A 1 82 ? 4.679 -9.101 -9.794 1.00 93.56 82 PRO A CA 1
ATOM 678 C C . PRO A 1 82 ? 5.568 -7.881 -9.885 1.00 93.56 82 PRO A C 1
ATOM 680 O O . PRO A 1 82 ? 6.782 -8.009 -9.928 1.00 93.56 82 PRO A O 1
ATOM 683 N N . LEU A 1 83 ? 4.927 -6.713 -9.889 1.00 93.88 83 LEU A N 1
ATOM 684 C CA . LEU A 1 83 ? 5.551 -5.405 -9.822 1.00 93.88 83 LEU A CA 1
ATOM 685 C C . LEU A 1 83 ? 4.708 -4.511 -8.915 1.00 93.88 83 LEU A C 1
ATOM 687 O O . LEU A 1 83 ? 3.522 -4.316 -9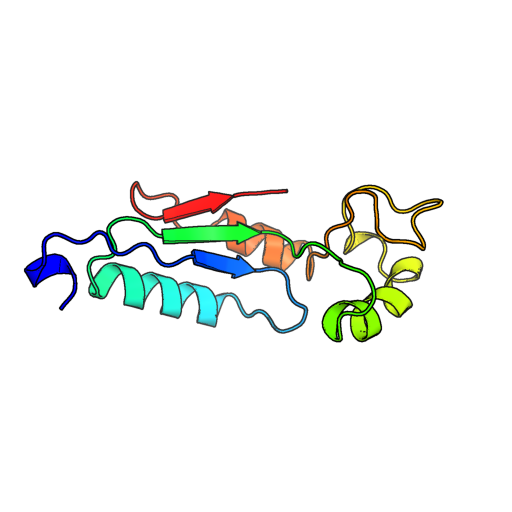.167 1.00 93.88 83 LEU A O 1
ATOM 691 N N . TYR A 1 84 ? 5.313 -3.977 -7.868 1.00 93.94 84 TYR A N 1
ATOM 692 C CA . TYR A 1 84 ? 4.668 -3.129 -6.878 1.00 93.94 84 TYR A CA 1
ATOM 693 C C . TYR A 1 84 ? 5.319 -1.758 -6.877 1.00 93.94 84 TYR A C 1
ATOM 695 O O . TYR A 1 84 ? 6.532 -1.656 -7.039 1.00 93.94 84 TYR A O 1
ATOM 703 N N . TYR A 1 85 ? 4.513 -0.726 -6.675 1.00 93.88 85 TYR A N 1
ATOM 704 C CA . TYR A 1 85 ? 4.960 0.643 -6.486 1.00 93.88 85 TYR A CA 1
ATOM 705 C C . TYR A 1 85 ? 4.930 1.005 -5.000 1.00 93.88 85 TYR A C 1
ATOM 707 O O . TYR A 1 85 ? 3.942 0.737 -4.310 1.00 93.88 85 TYR A O 1
ATOM 715 N N . ILE A 1 86 ? 5.992 1.645 -4.530 1.00 92.69 86 ILE A N 1
ATOM 716 C CA . ILE A 1 86 ? 6.099 2.297 -3.229 1.00 92.69 86 ILE A CA 1
ATOM 717 C C . ILE A 1 86 ? 6.450 3.768 -3.459 1.00 92.69 86 ILE A C 1
ATOM 719 O O . ILE A 1 86 ? 7.254 4.093 -4.328 1.00 92.69 86 ILE A O 1
ATOM 723 N N . LYS A 1 87 ? 5.834 4.664 -2.688 1.00 90.12 87 LYS A N 1
ATOM 724 C CA . LYS A 1 87 ? 6.020 6.112 -2.824 1.00 90.12 87 LYS A CA 1
ATOM 725 C C . LYS A 1 87 ? 7.495 6.504 -2.699 1.00 90.12 87 LYS A C 1
ATOM 727 O O . LYS A 1 87 ? 8.044 7.123 -3.605 1.00 90.12 87 LYS A O 1
ATOM 732 N N . ASP A 1 88 ? 8.105 6.126 -1.583 1.00 91.25 88 ASP A N 1
ATOM 733 C CA . ASP A 1 88 ? 9.514 6.319 -1.255 1.00 91.25 88 ASP A CA 1
ATOM 734 C C . ASP A 1 88 ? 9.859 5.510 0.014 1.00 91.25 88 ASP A C 1
ATOM 736 O O . ASP A 1 88 ? 8.972 4.959 0.676 1.00 91.25 88 ASP A O 1
ATOM 740 N N . GLU A 1 89 ? 11.155 5.405 0.323 1.00 89.19 89 GLU A N 1
ATOM 741 C CA . GLU A 1 89 ? 11.675 4.681 1.496 1.00 89.19 89 GLU A CA 1
ATOM 742 C C . GLU A 1 89 ? 11.338 5.362 2.831 1.00 89.19 89 GLU A C 1
ATOM 744 O O . GLU A 1 89 ? 11.225 4.690 3.854 1.00 89.19 89 GLU A O 1
ATOM 749 N N . ASP A 1 90 ? 11.151 6.682 2.841 1.00 92.12 90 ASP A N 1
ATOM 750 C CA . ASP A 1 90 ? 10.811 7.425 4.059 1.00 92.12 90 ASP A CA 1
ATOM 751 C C . ASP A 1 90 ? 9.377 7.098 4.500 1.00 92.12 90 ASP A C 1
ATOM 753 O O . ASP A 1 90 ? 9.135 6.661 5.625 1.00 92.12 90 ASP A O 1
ATOM 757 N N . PHE A 1 91 ? 8.427 7.168 3.569 1.00 91.06 91 PHE A N 1
ATOM 758 C CA . PHE A 1 91 ? 7.054 6.725 3.773 1.00 91.06 91 PHE A CA 1
ATOM 759 C C . PHE A 1 91 ? 6.989 5.239 4.149 1.00 91.06 91 PHE A C 1
ATOM 761 O O . PHE A 1 91 ? 6.194 4.855 5.008 1.00 91.06 91 PHE A O 1
ATOM 768 N N . LEU A 1 92 ? 7.837 4.400 3.541 1.00 87.31 92 LEU A N 1
ATOM 769 C CA . LEU A 1 92 ? 7.966 2.985 3.895 1.00 87.31 92 LEU A CA 1
ATOM 770 C C . LEU A 1 92 ? 8.332 2.807 5.376 1.00 87.31 92 LEU A C 1
ATOM 772 O O . LEU A 1 92 ? 7.657 2.063 6.093 1.00 87.31 92 LEU A O 1
ATOM 776 N N . GLY A 1 93 ? 9.374 3.509 5.830 1.00 90.00 93 GLY A N 1
ATOM 777 C CA . GLY A 1 93 ? 9.826 3.498 7.220 1.00 90.00 93 GLY A CA 1
ATOM 778 C C . GLY A 1 93 ? 8.724 3.958 8.170 1.00 90.00 93 GLY A C 1
ATOM 779 O O . GLY A 1 93 ? 8.370 3.244 9.104 1.00 90.00 93 GLY A O 1
ATOM 780 N N . GLN A 1 94 ? 8.076 5.077 7.849 1.00 92.62 94 GLN A N 1
ATOM 781 C CA . GLN A 1 94 ? 6.994 5.630 8.660 1.00 92.62 94 GLN A CA 1
ATOM 782 C C . GLN A 1 94 ? 5.793 4.684 8.798 1.00 92.62 94 GLN A C 1
ATOM 784 O O . GLN A 1 94 ? 5.198 4.601 9.871 1.00 92.62 94 GLN A O 1
ATOM 789 N N . VAL A 1 95 ? 5.430 3.954 7.736 1.00 90.81 95 VAL A N 1
ATOM 790 C CA . VAL A 1 95 ? 4.382 2.920 7.797 1.00 90.81 95 VAL A CA 1
ATOM 791 C C . VAL A 1 95 ? 4.832 1.735 8.654 1.00 90.81 95 VAL A C 1
ATOM 793 O O . VAL A 1 95 ? 4.035 1.192 9.419 1.00 90.81 95 VAL A O 1
ATOM 796 N N . CYS A 1 96 ? 6.102 1.334 8.566 1.00 88.19 96 CYS A N 1
ATOM 797 C CA . CYS A 1 96 ? 6.662 0.251 9.378 1.00 88.19 96 CYS A CA 1
ATOM 798 C C . CYS A 1 96 ? 6.750 0.592 10.874 1.00 88.19 96 CYS A C 1
ATOM 800 O O . CYS A 1 96 ? 6.708 -0.332 11.697 1.00 88.19 96 CYS A O 1
ATOM 802 N N . ASP A 1 97 ? 6.833 1.884 11.196 1.00 90.31 97 ASP A N 1
ATOM 803 C CA . ASP A 1 97 ? 6.868 2.444 12.550 1.00 90.31 97 ASP A CA 1
ATOM 804 C C . ASP A 1 97 ? 5.472 2.673 13.153 1.00 90.31 97 ASP A C 1
ATOM 806 O O . ASP A 1 97 ? 5.352 3.034 14.328 1.00 90.31 97 ASP A O 1
ATOM 810 N N . LEU A 1 98 ? 4.398 2.443 12.386 1.00 89.38 98 LEU A N 1
ATOM 811 C CA . LEU A 1 98 ? 3.040 2.486 12.924 1.00 89.38 98 LEU A CA 1
ATOM 812 C C . LEU A 1 98 ? 2.862 1.455 14.054 1.00 89.38 98 LEU A C 1
ATOM 814 O O . LEU A 1 98 ? 3.489 0.388 14.030 1.00 89.38 98 LEU A O 1
ATOM 818 N N . PRO A 1 99 ? 1.974 1.726 15.031 1.00 81.25 99 PRO A N 1
ATOM 819 C CA . PRO A 1 99 ? 1.719 0.807 16.132 1.00 81.25 99 PRO A CA 1
ATOM 820 C C . PRO A 1 99 ? 1.363 -0.594 15.623 1.00 81.25 99 PRO A C 1
ATOM 822 O O . PRO A 1 99 ? 0.397 -0.769 14.888 1.00 81.25 99 PRO A O 1
ATOM 825 N N . LYS A 1 100 ? 2.116 -1.612 16.049 1.00 80.56 100 LYS A N 1
ATOM 826 C CA . LYS A 1 100 ? 1.844 -3.032 15.747 1.00 80.56 100 LYS A CA 1
ATOM 827 C C . LYS A 1 100 ? 1.040 -3.680 16.871 1.00 80.56 100 LYS A C 1
ATOM 829 O O . LYS A 1 100 ? 1.415 -4.726 17.402 1.00 80.56 100 LYS A O 1
ATOM 834 N N . SER A 1 101 ? -0.012 -2.993 17.313 1.00 78.69 101 SER A N 1
ATOM 835 C CA . SER A 1 101 ? -0.904 -3.506 18.354 1.00 78.69 101 SER A CA 1
ATOM 836 C C . SER A 1 101 ? -1.642 -4.754 17.850 1.00 78.69 101 SER A C 1
ATOM 838 O O . SER A 1 101 ? -1.652 -5.045 16.657 1.00 78.69 101 SER A O 1
ATOM 840 N N . HIS A 1 102 ? -2.301 -5.504 18.738 1.00 70.75 102 HIS A N 1
ATOM 841 C CA . HIS A 1 102 ? -3.081 -6.682 18.326 1.00 70.75 102 HIS A CA 1
ATOM 842 C C . HIS A 1 102 ? -4.108 -6.363 17.221 1.00 70.75 102 HIS A C 1
ATOM 844 O O . HIS A 1 102 ? -4.389 -7.202 16.363 1.00 70.75 102 HIS A O 1
ATOM 850 N N . ASN A 1 103 ? -4.604 -5.124 17.217 1.00 81.88 103 ASN A N 1
ATOM 851 C CA . ASN A 1 103 ? -5.642 -4.660 16.312 1.00 81.88 103 ASN A CA 1
ATOM 852 C C . ASN A 1 103 ? -5.082 -3.990 15.056 1.00 81.88 103 ASN A C 1
ATOM 854 O O . ASN A 1 103 ? -5.860 -3.746 14.149 1.00 81.88 103 ASN A O 1
ATOM 858 N N . VAL A 1 104 ? -3.780 -3.702 14.961 1.00 87.00 104 VAL A N 1
ATOM 859 C CA . VAL A 1 104 ? -3.171 -3.073 13.779 1.00 87.00 104 VAL A CA 1
ATOM 860 C C . VAL A 1 104 ? -2.065 -3.971 13.251 1.00 87.00 104 VAL A C 1
ATOM 862 O O . VAL A 1 104 ? -1.069 -4.233 13.924 1.00 87.00 104 VAL A O 1
ATOM 865 N N . LYS A 1 105 ? -2.208 -4.430 12.008 1.00 87.00 105 LYS A N 1
ATOM 866 C CA . LYS A 1 105 ? -1.156 -5.196 11.332 1.00 87.00 105 LYS A CA 1
ATOM 867 C C . LYS A 1 105 ? -0.764 -4.535 10.027 1.00 87.00 105 LYS A C 1
ATOM 869 O O . LYS A 1 105 ? -1.577 -4.360 9.121 1.00 87.00 105 LYS A O 1
ATOM 874 N N . VAL A 1 106 ? 0.530 -4.266 9.946 1.00 83.88 106 VAL A N 1
ATOM 875 C CA . VAL A 1 106 ? 1.212 -3.798 8.748 1.00 83.88 106 VAL A CA 1
ATOM 876 C C . VAL A 1 106 ? 1.710 -5.015 7.972 1.00 83.88 106 VAL A C 1
ATOM 878 O O . VAL A 1 106 ? 2.410 -5.863 8.528 1.00 83.88 106 VAL A O 1
ATOM 881 N N . ILE A 1 107 ? 1.329 -5.110 6.701 1.00 81.25 107 ILE A N 1
ATOM 882 C CA . ILE A 1 107 ? 1.734 -6.172 5.779 1.00 81.25 107 ILE A CA 1
ATOM 883 C C . ILE A 1 107 ? 2.692 -5.554 4.762 1.00 81.25 107 ILE A C 1
ATOM 885 O O . ILE A 1 107 ? 2.299 -4.673 3.996 1.00 81.25 107 ILE A O 1
ATOM 889 N N . GLY A 1 108 ? 3.950 -5.995 4.802 1.00 74.69 108 GLY A N 1
ATOM 890 C CA . GLY A 1 108 ? 4.987 -5.586 3.858 1.00 74.69 108 GLY A CA 1
ATOM 891 C C . GLY A 1 108 ? 4.969 -6.379 2.552 1.00 74.69 108 GLY A C 1
ATOM 892 O O . GLY A 1 108 ? 4.325 -7.426 2.469 1.00 74.69 108 GLY A O 1
ATOM 893 N N . LEU A 1 109 ? 5.682 -5.847 1.555 1.00 63.81 109 LEU A N 1
ATOM 894 C CA . LEU A 1 109 ? 5.955 -6.490 0.265 1.00 63.81 109 LEU A CA 1
ATOM 895 C C . LEU A 1 109 ? 7.022 -7.581 0.371 1.00 63.81 109 LEU A C 1
ATOM 897 O O . LEU A 1 109 ? 7.989 -7.372 1.137 1.00 63.81 109 LEU A O 1
#

=== Feature glossary ===
Feature key, reading from the visual/contextual features back to the raw sequence:

Rendered structure images. Structure images are PyMOL renders from six orthogonal camera directions. Cartoon representation draws helices as coils and strands as arrows; sticks shows the backbone as bonds; surface shows the solvent-excluded envelope. Rainbow coloring maps sequence position to hue (blue→red, N→C); chain coloring assigns a distinct color per polypeptide.

Contact-map, Ramachandran, and PAE plots. Three diagnostic plots accompany the record. The Cα contact map visualizes the tertiary structure as a 2D adjacency matrix (8 Å cutoff, sequence-local contacts suppressed). The Ramachandran plot shows the distribution of backbone (φ, ψ) torsions, with points in the α and β basins reflecting secondary structure content. The PAE plot shows AlphaFold's inter-residue confidence as a color matrix.

InterPro / GO / CATH / organism. The annotation block draws on four external resources. InterPro: which protein families and domains the sequence belongs to. GO: standardized terms for what the protein does, what process it participates in, and where in the cell it acts. CATH: which structural fold it has in the CATH hierarchy. Organism: the species of origin.

Nearest PDB structures. Structural nearest neighbors (via Foldseek easy-search vs the PDB). Reported per hit: target PDB id, E-value, and alignment TM-score. A TM-score above ~0.5 is the conventional threshold for 'same fold'.

Predicted aligned error. Predicted aligned error is AlphaFold's pairwise confidence. Unlike pLDDT (per-residue), PAE is per-residue-pair and captures whether two parts of the structure are correctly placed relative to each other. Units are ångströms of expected positional error.

Solvent-accessible surface area. SASA measures how much of the protein is reachable by solvent. It is computed by rolling a water-sized probe over the atomic surface and summing the exposed area (Å²). Per-residue SASA distinguishes core (buried, low SASA) from surface (exposed, high SASA) residues; total SASA is a whole-molecule size measure.

B-factor. Crystallographic B-factors measure how much each atom's electron density is smeared out, in Å². They rise in mobile loops and surface residues and fall in the buried interior. In AlphaFold models this column is repurposed to hold pLDDT instead.

pLDDT. For AlphaFold models, the B-factor field carries pLDDT — the model's own estimate of local accuracy on a 0–100 scale. Regions with pLDDT<50 should be treated as essentially unmodeled; they often correspond to intrinsically disordered segments.

Backbone torsions (φ/ψ). φ (phi) and ψ (psi) are the two rotatable backbone dihedrals per residue: φ is the C(i-1)–N–Cα–C torsion, ψ is the N–Cα–C–N(i+1) torsion, both in degrees on (−180°, 180°]. α-helical residues cluster near (−60°, −45°); β-strand residues near (−120°, +130°). A Ramachandran plot is simply a scatter of (φ, ψ) for every residue.

Radius of gyration, Cα contacts, bounding box. Radius of gyration (Rg) is the root-mean-square distance of Cα atoms from their centroid — a single number for overall size and compactness. A globular domain of N residues has Rg ≈ 2.2·N^0.38 Å; an extended or disordered chain has a much larger Rg. The Cα contact count is the number of residue pairs whose Cα atoms are within 8 Å and are more than four positions apart in sequence — a standard proxy for tertiary packing density. The bounding box is the smallest axis-aligned box enclosing all Cα atoms.

Secondary structure (3-state, P-SEA). Three-state secondary structure (P-SEA) collapses the eight DSSP classes into helix (a), strand (b), and coil (c). P-SEA assigns these from Cα geometry alone — distances and angles — without requiring backbone oxygens, so it works on any Cα trace.

Secondary structure (8-state, DSSP). Secondary structure is the local, repeating backbone conformation. DSSP classifies it into eight states by reading the hydrogen-bond network: three helix types (H, G, I), two β types (E, B), two non-regular types (T, S), and unstructured coil (-).

Foldseek 3Di. The Foldseek 3Di string encodes local tertiary geometry as a 20-letter alphabet — one character per residue — derived from the relative positions of nearby Cα atoms. Unlike the amino-acid sequence, 3Di is a direct function of the 3D structure, so two proteins with the same fold have similar 3Di strings even at low sequence identity.

mmCIF coordinates. Structure coordinates are given as an mmCIF _atom_site loop: one row per atom with element, residue name, chain id, sequence number, and x/y/z position in Å. Only the four main-chain atoms per residue are included her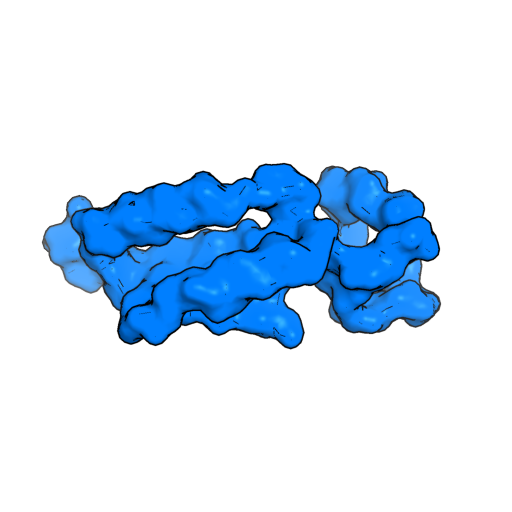e; side chains are omitted to keep the record compact.

Sequence. This is the polypeptide sequence — one letter per residue, N-terminus first. Length ranges from a few dozen residues for small domains to over a thousand for large multi-domain proteins.